Protein AF-A0A1D6EPQ4-F1 (afdb_monomer_lite)

Foldseek 3Di:
DVVVVVVVVVVVVVVVVVVVVVVDPVVVVVVVVVVVVVVVDPDDDDDDDDDDDDDDDDDDDDDDPPPDPPPPVVVPPDDDDDDDDDDDPDQPAQWDDDPPDIDGDCPPQRCVSPPPDDSDPVDDDDDDDDDDDPPVDDDDDDDDDPDDDD

Structure (mmCIF, N/CA/C/O backbone):
data_AF-A0A1D6EPQ4-F1
#
_entry.id   AF-A0A1D6EPQ4-F1
#
loop_
_atom_site.group_PDB
_atom_site.id
_atom_site.type_symbol
_atom_site.label_atom_id
_atom_site.label_alt_id
_atom_site.label_comp_id
_atom_site.label_asym_id
_atom_site.label_entity_id
_atom_site.label_seq_id
_atom_site.pdbx_PDB_ins_code
_atom_site.Cartn_x
_atom_site.Cartn_y
_atom_site.Cartn_z
_atom_site.occupancy
_atom_site.B_iso_or_equiv
_atom_site.auth_seq_id
_atom_site.auth_comp_id
_atom_site.auth_asym_id
_atom_site.auth_atom_id
_atom_site.pdbx_PDB_model_num
ATOM 1 N N . MET A 1 1 ? -33.679 9.436 -41.340 1.00 56.41 1 MET A N 1
ATOM 2 C CA . MET A 1 1 ? -32.832 10.652 -41.214 1.00 56.41 1 MET A CA 1
ATOM 3 C C . MET A 1 1 ? -32.307 10.938 -39.790 1.00 56.41 1 MET A C 1
ATOM 5 O O . MET A 1 1 ? -31.284 11.601 -39.674 1.00 56.41 1 MET A O 1
ATOM 9 N N . LYS A 1 2 ? -32.933 10.441 -38.703 1.00 56.28 2 LYS A N 1
ATOM 10 C CA . LYS A 1 2 ? -32.497 10.700 -37.306 1.00 56.28 2 LYS A CA 1
ATOM 11 C C . LYS A 1 2 ? -31.222 9.938 -36.877 1.00 56.28 2 LYS A C 1
ATOM 13 O O . LYS A 1 2 ? -30.409 10.480 -36.137 1.00 56.28 2 LYS A O 1
ATOM 18 N N . THR A 1 3 ? -31.000 8.733 -37.402 1.00 57.91 3 THR A N 1
ATOM 19 C CA . THR A 1 3 ? -29.891 7.838 -37.010 1.00 57.91 3 THR A CA 1
ATOM 20 C C . THR A 1 3 ? -28.508 8.349 -37.437 1.00 57.91 3 THR A C 1
ATOM 22 O O . THR A 1 3 ? -27.554 8.287 -36.670 1.00 57.91 3 THR A O 1
ATOM 25 N N . VAL A 1 4 ? -28.402 8.947 -38.628 1.00 60.72 4 VAL A N 1
ATOM 26 C CA . VAL A 1 4 ? -27.127 9.461 -39.173 1.00 60.72 4 VAL A CA 1
ATOM 27 C C . VAL A 1 4 ? -26.631 10.685 -38.391 1.00 60.72 4 VAL A C 1
ATOM 29 O O . VAL A 1 4 ? -25.439 10.830 -38.133 1.00 60.72 4 VAL A O 1
ATOM 32 N N . LYS A 1 5 ? -27.553 11.547 -37.939 1.00 61.75 5 LYS A N 1
ATOM 33 C CA . LYS A 1 5 ? -27.228 12.734 -37.130 1.00 61.75 5 LYS A CA 1
ATOM 34 C C . LYS A 1 5 ? -26.746 12.352 -35.722 1.00 61.75 5 LYS A C 1
ATOM 36 O O . LYS A 1 5 ? -25.892 13.036 -35.167 1.00 61.75 5 LYS A O 1
ATOM 41 N N . SER A 1 6 ? -27.260 11.245 -35.179 1.00 63.38 6 SER A N 1
ATOM 42 C CA . SER A 1 6 ? -26.828 10.682 -33.895 1.00 63.38 6 SER A CA 1
ATOM 43 C C . SER A 1 6 ? -25.434 10.049 -33.990 1.00 63.38 6 SER A C 1
ATOM 45 O O . SER A 1 6 ? -24.569 10.399 -33.191 1.00 63.38 6 SER A O 1
ATOM 47 N N . MET A 1 7 ? -25.159 9.248 -35.029 1.00 67.06 7 MET A N 1
ATOM 48 C CA . MET A 1 7 ? -23.813 8.708 -35.285 1.00 67.06 7 MET A CA 1
ATOM 49 C C . MET A 1 7 ? -22.767 9.810 -35.464 1.00 67.06 7 MET A C 1
ATOM 51 O O . MET A 1 7 ? -21.698 9.741 -34.866 1.00 67.06 7 MET A O 1
ATOM 55 N N . LYS A 1 8 ? -23.088 10.873 -36.213 1.00 73.38 8 LYS A N 1
ATOM 56 C CA . LYS A 1 8 ? -22.164 12.001 -36.405 1.00 73.38 8 LYS A CA 1
ATOM 57 C C . LYS A 1 8 ? -21.814 12.696 -35.082 1.00 73.38 8 LYS A C 1
ATOM 59 O O . LYS A 1 8 ? -20.670 13.084 -34.889 1.00 73.38 8 LYS A O 1
ATOM 64 N N . LYS A 1 9 ? -22.771 12.800 -34.152 1.00 74.62 9 LYS A N 1
ATOM 65 C CA . LYS A 1 9 ? -22.553 13.390 -32.821 1.00 74.62 9 LYS A CA 1
ATOM 66 C C . LYS A 1 9 ? -21.699 12.495 -31.913 1.00 74.62 9 LYS A C 1
ATOM 68 O O . LYS A 1 9 ? -20.894 13.013 -31.150 1.00 74.62 9 LYS A O 1
ATOM 73 N N . ILE A 1 10 ? -21.849 11.173 -32.019 1.00 74.56 10 ILE A N 1
ATOM 74 C CA . ILE A 1 10 ? -21.027 10.197 -31.284 1.00 74.56 10 ILE A CA 1
ATOM 75 C C . ILE A 1 10 ? -19.580 10.231 -31.785 1.00 74.56 10 ILE A C 1
ATOM 77 O O . ILE A 1 10 ? -18.657 10.313 -30.980 1.00 74.56 10 ILE A O 1
ATOM 81 N N . VAL A 1 11 ? -19.380 10.235 -33.106 1.00 79.38 11 VAL A N 1
ATOM 82 C CA . VAL A 1 11 ? -18.043 10.323 -33.713 1.00 79.38 11 VAL A CA 1
ATOM 83 C C . VAL A 1 11 ? -17.350 11.629 -33.327 1.00 79.38 11 VAL A C 1
ATOM 85 O O . VAL A 1 11 ? -16.173 11.614 -32.984 1.00 79.38 11 VAL A O 1
ATOM 88 N N . GLU A 1 12 ? -18.077 12.747 -33.319 1.00 83.19 12 GLU A N 1
ATOM 89 C CA . GLU A 1 12 ? -17.522 14.034 -32.890 1.00 83.19 12 GLU A CA 1
ATOM 90 C C . GLU A 1 12 ? -17.157 14.044 -31.397 1.00 83.19 12 GLU A C 1
ATOM 92 O O . GLU A 1 12 ? -16.108 14.553 -31.011 1.00 83.19 12 GLU A O 1
ATOM 97 N N . GLY A 1 13 ? -17.981 13.415 -30.551 1.00 77.62 13 GLY A N 1
ATOM 98 C CA . GLY A 1 13 ? -17.685 13.247 -29.127 1.00 77.62 13 GLY A CA 1
ATOM 99 C C . GLY A 1 13 ? -16.429 12.408 -28.877 1.00 77.62 13 GLY A C 1
ATOM 100 O O . GLY A 1 13 ? -15.609 12.772 -28.037 1.00 77.62 13 GLY A O 1
ATOM 101 N N . LEU A 1 14 ? -16.242 11.331 -29.644 1.00 79.25 14 LEU A N 1
ATOM 102 C CA . LEU A 1 14 ? -15.042 10.493 -29.576 1.00 79.25 14 LEU A CA 1
ATOM 103 C C . LEU A 1 14 ? -13.793 11.253 -30.036 1.00 79.25 14 LEU A C 1
ATOM 105 O O . LEU A 1 14 ? -12.764 11.177 -29.372 1.00 79.25 14 LEU A O 1
ATOM 109 N N . LYS A 1 15 ? -13.886 12.037 -31.116 1.00 80.44 15 LYS A N 1
ATOM 110 C CA . LYS A 1 15 ? -12.776 12.885 -31.580 1.00 80.44 15 LYS A CA 1
ATOM 111 C C . LYS A 1 15 ? -12.353 13.904 -30.526 1.00 80.44 15 LYS A C 1
ATOM 113 O O . LYS A 1 15 ? -11.166 14.014 -30.241 1.00 80.44 15 LYS A O 1
ATOM 118 N N . ASN A 1 16 ? -13.316 14.581 -29.901 1.00 81.00 16 ASN A N 1
ATOM 119 C CA . ASN A 1 16 ? -13.030 15.540 -28.833 1.00 81.00 16 ASN A CA 1
ATOM 120 C C . ASN A 1 16 ? -12.411 14.869 -27.603 1.00 81.00 16 ASN A C 1
ATOM 122 O O . ASN A 1 16 ? -11.490 15.419 -27.009 1.00 81.00 16 ASN A O 1
ATOM 126 N N . MET A 1 17 ? -12.878 13.674 -27.230 1.00 77.19 17 MET A N 1
ATOM 127 C CA . MET A 1 17 ? -12.310 12.920 -26.111 1.00 77.19 17 MET A CA 1
ATOM 128 C C . MET A 1 17 ? -10.851 12.528 -26.376 1.00 77.19 17 MET A C 1
ATOM 130 O O . MET A 1 17 ? -10.007 12.698 -25.498 1.00 77.19 17 MET A O 1
ATOM 134 N N . VAL A 1 18 ? -10.546 12.063 -27.591 1.00 78.56 18 VAL A N 1
ATOM 135 C CA . VAL A 1 18 ? -9.174 11.748 -28.013 1.00 78.56 18 VAL A CA 1
ATOM 136 C C . VAL A 1 18 ? -8.305 13.009 -27.989 1.00 78.56 18 VAL A C 1
ATOM 138 O O . VAL A 1 18 ? -7.229 12.988 -27.400 1.00 78.56 18 VAL A O 1
ATOM 141 N N . GLU A 1 19 ? -8.784 14.133 -28.528 1.00 78.50 19 GLU A N 1
ATOM 142 C CA . GLU A 1 19 ? -8.057 15.411 -28.482 1.00 78.50 19 GLU A CA 1
ATOM 143 C C . GLU A 1 19 ? -7.754 15.888 -27.053 1.00 78.50 19 GLU A C 1
ATOM 145 O O . GLU A 1 19 ? -6.667 16.403 -26.788 1.00 78.50 19 GLU A O 1
ATOM 150 N N . ILE A 1 20 ? -8.704 15.722 -26.129 1.00 78.31 20 ILE A N 1
ATOM 151 C CA . ILE A 1 20 ? -8.516 16.062 -24.714 1.00 78.31 20 ILE A CA 1
ATOM 152 C C . ILE A 1 20 ? -7.450 15.157 -24.096 1.00 78.31 20 ILE A C 1
ATOM 154 O O . ILE A 1 20 ? -6.570 15.663 -23.401 1.00 78.31 20 ILE A O 1
ATOM 158 N N . LEU A 1 21 ? -7.474 13.854 -24.398 1.00 70.81 21 LEU A N 1
ATOM 159 C CA . LEU A 1 21 ? -6.448 12.908 -23.955 1.00 70.81 21 LEU A CA 1
ATOM 160 C C . LEU A 1 21 ? -5.049 13.348 -24.417 1.00 70.81 21 LEU A C 1
ATOM 162 O O . LEU A 1 21 ? -4.129 13.414 -23.607 1.00 70.81 21 LEU A O 1
ATOM 166 N N . PHE A 1 22 ? -4.902 13.747 -25.684 1.00 72.94 22 PHE A N 1
ATOM 167 C CA . PHE A 1 22 ? -3.632 14.239 -26.241 1.00 72.94 22 PHE A CA 1
ATOM 168 C C . PHE A 1 22 ? -3.159 15.579 -25.656 1.00 72.94 22 PHE A C 1
ATOM 170 O O . PHE A 1 22 ? -1.972 15.904 -25.728 1.00 72.94 22 PHE A O 1
ATOM 177 N N . LYS A 1 23 ? -4.061 16.362 -25.054 1.00 75.50 23 LYS A N 1
ATOM 178 C CA . LYS A 1 23 ? -3.730 17.621 -24.370 1.00 75.50 23 LYS A CA 1
ATOM 179 C C . LYS A 1 23 ? -3.321 17.418 -22.908 1.00 75.50 23 LYS A C 1
ATOM 181 O O . LYS A 1 23 ? -2.786 18.355 -22.313 1.00 75.50 23 LYS A O 1
ATOM 186 N N . LEU A 1 24 ? -3.525 16.229 -22.331 1.00 73.25 24 LEU A N 1
ATOM 187 C CA . LEU A 1 24 ? -3.103 15.941 -20.962 1.00 73.25 24 LEU A CA 1
ATOM 188 C C . LEU A 1 24 ? -1.566 15.869 -20.869 1.00 73.25 24 LEU A C 1
ATOM 190 O O . LEU A 1 24 ? -0.930 15.174 -21.665 1.00 73.25 24 LEU A O 1
ATOM 194 N N . PRO A 1 25 ? -0.949 16.528 -19.871 1.00 70.69 25 PRO A N 1
ATOM 195 C CA . PRO A 1 25 ? 0.508 16.555 -19.714 1.00 70.69 25 PRO A CA 1
ATOM 196 C C . PRO A 1 25 ? 1.108 15.156 -19.496 1.00 70.69 25 PRO A C 1
ATOM 198 O O . PRO A 1 25 ? 2.210 14.883 -19.962 1.00 70.69 25 PRO A O 1
ATOM 201 N N . MET A 1 26 ? 0.345 14.246 -18.882 1.00 66.56 26 MET A N 1
ATOM 202 C CA . MET A 1 26 ? 0.722 12.842 -18.678 1.00 66.56 26 MET A CA 1
ATOM 203 C C . MET A 1 26 ? 0.928 12.077 -19.992 1.00 66.56 26 MET A C 1
ATOM 205 O O . MET A 1 26 ? 1.837 11.261 -20.085 1.00 66.56 26 MET A O 1
ATOM 209 N N . ILE A 1 27 ? 0.127 12.354 -21.029 1.00 74.12 27 ILE A N 1
ATOM 210 C CA . ILE A 1 27 ? 0.259 11.670 -22.324 1.00 74.12 27 ILE A CA 1
ATOM 211 C C . ILE A 1 27 ? 1.481 12.156 -23.098 1.00 74.12 27 ILE A C 1
ATOM 213 O O . ILE A 1 27 ? 2.141 11.347 -23.741 1.00 74.12 27 ILE A O 1
ATOM 217 N N . LYS A 1 28 ? 1.854 13.435 -22.980 1.00 68.06 28 LYS 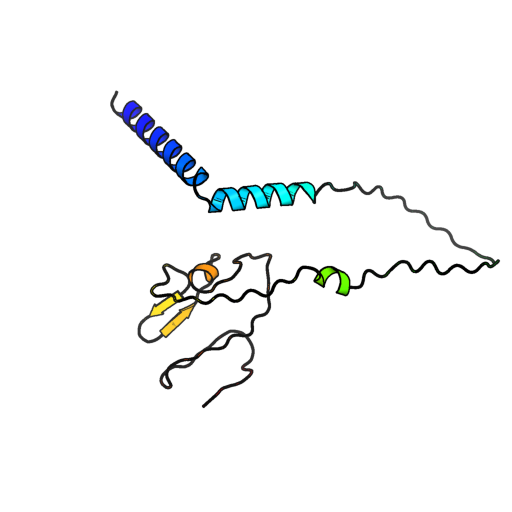A N 1
ATOM 218 C C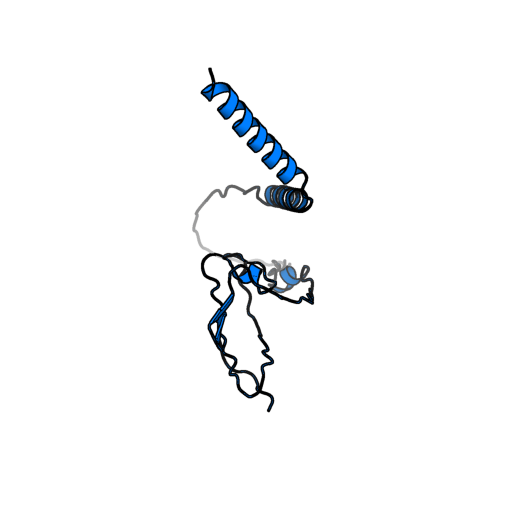A . LYS A 1 28 ? 3.122 13.925 -23.544 1.00 68.06 28 LYS A CA 1
ATOM 219 C C . LYS A 1 28 ? 4.329 13.248 -22.897 1.00 68.06 28 LYS A C 1
ATOM 221 O O . LYS A 1 28 ? 5.263 12.890 -23.603 1.00 68.06 28 LYS A O 1
ATOM 226 N N . LEU A 1 29 ? 4.280 13.041 -21.580 1.00 66.75 29 LEU A N 1
ATOM 227 C CA . LEU A 1 29 ? 5.335 12.345 -20.846 1.00 66.75 29 LEU A CA 1
ATOM 228 C C . LEU A 1 29 ? 5.427 10.865 -21.256 1.00 66.75 29 LEU A C 1
ATOM 230 O O . LEU A 1 29 ? 6.522 10.349 -21.448 1.00 66.75 29 LEU A O 1
ATOM 234 N N . LEU A 1 30 ? 4.276 10.211 -21.454 1.00 69.69 30 LEU A N 1
ATOM 235 C CA . LEU A 1 30 ? 4.206 8.829 -21.928 1.00 69.69 30 LEU A CA 1
ATOM 236 C C . LEU A 1 30 ? 4.774 8.678 -23.350 1.00 69.69 30 LEU A C 1
ATOM 238 O O . LEU A 1 30 ? 5.517 7.740 -23.608 1.00 69.69 30 LEU A O 1
ATOM 242 N N . MET A 1 31 ? 4.449 9.601 -24.262 1.00 72.31 31 MET A N 1
ATOM 243 C CA . MET A 1 31 ? 4.949 9.560 -25.643 1.00 72.31 31 MET A CA 1
ATOM 244 C C . MET A 1 31 ? 6.459 9.820 -25.720 1.00 72.31 31 MET A C 1
ATOM 246 O O . MET A 1 31 ? 7.146 9.108 -26.442 1.00 72.31 31 MET A O 1
ATOM 250 N N . ALA A 1 32 ? 6.989 10.759 -24.926 1.00 67.88 32 ALA A N 1
ATOM 251 C CA . ALA A 1 32 ? 8.433 11.000 -24.844 1.00 67.88 32 ALA A CA 1
ATOM 252 C C . ALA A 1 32 ? 9.198 9.767 -24.323 1.00 67.88 32 ALA A C 1
ATOM 254 O O . ALA A 1 32 ? 10.230 9.399 -24.874 1.00 67.88 32 ALA A O 1
ATOM 255 N N . ALA A 1 33 ? 8.649 9.070 -23.322 1.00 65.12 33 ALA A N 1
ATOM 256 C CA . ALA A 1 33 ? 9.235 7.828 -22.813 1.00 65.12 33 ALA A CA 1
ATOM 257 C C . ALA A 1 33 ? 9.189 6.673 -23.837 1.00 65.12 33 ALA A C 1
ATOM 259 O O . ALA A 1 33 ? 10.052 5.797 -23.818 1.00 65.12 33 ALA A O 1
ATOM 260 N N . VAL A 1 34 ? 8.198 6.662 -24.738 1.00 69.38 34 VAL A N 1
ATOM 261 C CA . VAL A 1 34 ? 8.130 5.698 -25.850 1.00 69.38 34 VAL A CA 1
ATOM 262 C C . VAL A 1 34 ? 9.173 6.016 -26.924 1.00 69.38 34 VAL A C 1
ATOM 264 O O . VAL A 1 34 ? 9.795 5.090 -27.435 1.00 69.38 34 VAL A O 1
ATOM 267 N N . GLU A 1 35 ? 9.403 7.291 -27.247 1.00 59.06 35 GLU A N 1
ATOM 268 C CA . GLU A 1 35 ? 10.426 7.701 -28.222 1.00 59.06 35 GLU A CA 1
ATOM 269 C C . GLU A 1 35 ? 11.849 7.379 -27.730 1.00 59.06 35 GLU A C 1
ATOM 271 O O . GLU A 1 35 ? 12.620 6.771 -28.473 1.00 59.06 35 GLU A O 1
ATOM 276 N N . GLU A 1 36 ? 12.164 7.649 -26.458 1.00 57.00 36 GLU A N 1
ATOM 277 C CA . GLU A 1 36 ? 13.457 7.276 -25.848 1.00 57.00 36 GLU A CA 1
ATOM 278 C C . GLU A 1 36 ? 13.656 5.748 -25.741 1.00 57.00 36 GLU A C 1
ATOM 280 O O . GLU A 1 36 ? 14.784 5.250 -25.749 1.00 57.00 36 GLU A O 1
ATOM 285 N N . GLY A 1 37 ? 12.567 4.975 -25.671 1.00 49.03 37 GLY A N 1
ATOM 286 C CA . GLY A 1 37 ? 12.612 3.511 -25.639 1.00 49.03 37 GLY A CA 1
ATOM 287 C C . GLY A 1 37 ? 12.926 2.857 -26.990 1.00 49.03 37 GLY A C 1
ATOM 288 O O . GLY A 1 37 ? 13.424 1.731 -27.016 1.00 49.03 37 GLY A O 1
ATOM 289 N N . ILE A 1 38 ? 12.660 3.539 -28.110 1.00 51.06 38 ILE A N 1
ATOM 290 C CA . ILE A 1 38 ? 12.844 2.976 -29.459 1.00 51.06 38 ILE A CA 1
ATOM 291 C C . ILE A 1 38 ? 14.305 3.085 -29.925 1.00 51.06 38 ILE A C 1
ATOM 293 O O . ILE A 1 38 ? 14.799 2.143 -30.551 1.00 51.06 38 ILE A O 1
ATOM 297 N N . GLU A 1 39 ? 15.030 4.154 -29.569 1.00 41.50 39 GLU A N 1
ATOM 298 C CA . GLU A 1 39 ? 16.442 4.334 -29.967 1.00 41.50 39 GLU A CA 1
ATOM 299 C C . GLU A 1 39 ? 17.386 3.267 -29.380 1.00 41.50 39 GLU A C 1
ATOM 301 O O . GLU A 1 39 ? 18.416 2.960 -29.976 1.00 41.50 39 GLU A O 1
ATOM 306 N N . ASN A 1 40 ? 17.004 2.613 -28.279 1.00 44.59 40 ASN A N 1
ATOM 307 C CA . ASN A 1 40 ? 17.834 1.613 -27.601 1.00 44.59 40 ASN A CA 1
ATOM 308 C C . ASN A 1 40 ? 17.646 0.165 -28.106 1.00 44.59 40 ASN A C 1
ATOM 310 O O . ASN A 1 40 ? 18.198 -0.757 -27.507 1.00 44.59 40 ASN A O 1
ATOM 314 N N . SER A 1 41 ? 16.869 -0.070 -29.176 1.00 40.97 41 SER A N 1
ATOM 315 C CA . SER A 1 41 ? 16.483 -1.431 -29.612 1.00 40.97 41 SER A CA 1
ATOM 316 C C . SER A 1 41 ? 16.947 -1.864 -31.012 1.00 40.97 41 SER A C 1
ATOM 318 O O . SER A 1 41 ? 16.454 -2.865 -31.531 1.00 40.97 41 SER A O 1
ATOM 320 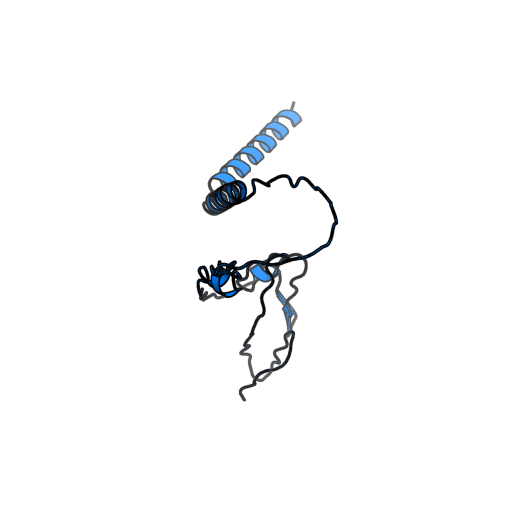N N . ALA A 1 42 ? 17.909 -1.179 -31.640 1.00 37.53 42 ALA A N 1
ATOM 321 C CA . ALA A 1 42 ? 18.503 -1.677 -32.886 1.00 37.53 42 ALA A CA 1
ATOM 322 C C . ALA A 1 42 ? 19.376 -2.926 -32.614 1.00 37.53 42 ALA A C 1
ATOM 324 O O . ALA A 1 42 ? 20.529 -2.831 -32.205 1.00 37.53 42 ALA A O 1
ATOM 325 N N . VAL A 1 43 ? 18.775 -4.101 -32.810 1.00 34.00 43 VAL A N 1
ATOM 326 C CA . VAL A 1 43 ? 19.350 -5.450 -32.684 1.00 34.00 43 VAL A CA 1
ATOM 327 C C . VAL A 1 43 ? 20.432 -5.694 -33.750 1.00 34.00 43 VAL A C 1
ATOM 329 O O . VAL A 1 43 ? 20.156 -5.555 -34.940 1.00 34.00 43 VAL A O 1
ATOM 332 N N . GLU A 1 44 ? 21.635 -6.120 -33.341 1.00 35.75 44 GLU A N 1
ATOM 333 C CA . GLU A 1 44 ? 22.599 -6.790 -34.229 1.00 35.75 44 GLU A CA 1
ATOM 334 C C . GLU A 1 44 ? 22.168 -8.246 -34.481 1.00 35.75 44 GLU A C 1
ATOM 336 O O . GLU A 1 44 ? 21.961 -9.030 -33.552 1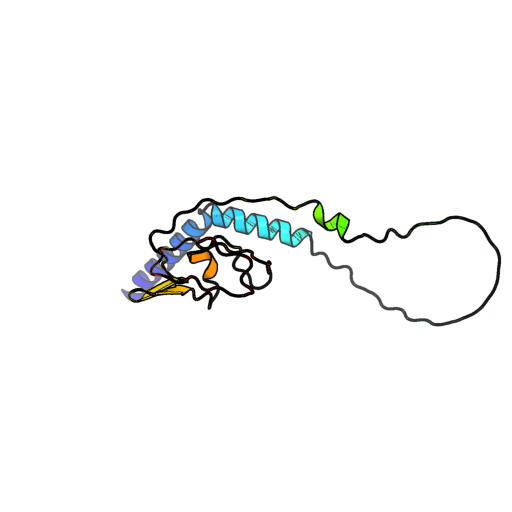.00 35.75 44 GLU A O 1
ATOM 341 N N . GLU A 1 45 ? 22.046 -8.616 -35.759 1.00 29.72 45 GLU A N 1
ATOM 342 C CA . GLU A 1 45 ? 21.850 -9.992 -36.219 1.00 29.72 45 GLU A CA 1
ATOM 343 C C . GLU A 1 45 ? 23.126 -10.827 -36.006 1.00 29.72 45 GLU A C 1
ATOM 345 O O . GLU A 1 45 ? 24.157 -10.606 -36.645 1.00 29.72 45 GLU A O 1
ATOM 350 N N . GLY A 1 46 ? 23.045 -11.841 -35.141 1.00 31.39 46 GLY A N 1
ATOM 351 C CA . GLY A 1 46 ? 24.096 -12.843 -34.973 1.00 31.39 46 GLY A CA 1
ATOM 352 C C . GLY A 1 46 ? 24.202 -13.785 -36.179 1.00 31.39 46 GLY A C 1
ATOM 353 O O . GLY A 1 46 ? 23.222 -14.407 -36.586 1.00 31.39 46 GLY A O 1
ATOM 354 N N . LYS A 1 47 ? 25.416 -13.936 -36.724 1.00 30.98 47 LYS A N 1
ATOM 355 C CA . LYS A 1 47 ? 25.801 -15.053 -37.603 1.00 30.98 47 LYS A CA 1
ATOM 356 C C . LYS A 1 47 ? 26.600 -16.078 -36.804 1.00 30.98 47 LYS A C 1
ATOM 358 O O . LYS A 1 47 ? 27.718 -15.796 -36.382 1.00 30.98 47 LYS A O 1
ATOM 363 N N . GLU A 1 48 ? 26.045 -17.277 -36.669 1.00 29.97 48 GLU A N 1
ATOM 364 C CA . GLU A 1 48 ? 26.751 -18.479 -36.220 1.00 29.97 48 GLU A CA 1
ATOM 365 C C . GLU A 1 48 ? 27.882 -18.847 -37.191 1.00 29.97 48 GLU A C 1
ATOM 367 O O . GLU A 1 48 ? 27.659 -18.907 -38.405 1.00 29.97 48 GLU A O 1
ATOM 372 N N . LYS A 1 49 ? 29.070 -19.163 -36.657 1.00 31.03 49 LYS A N 1
ATOM 373 C CA . LYS A 1 49 ? 30.000 -20.131 -37.259 1.00 31.03 49 LYS A CA 1
ATOM 374 C C . LYS A 1 49 ? 30.749 -20.908 -36.179 1.00 31.03 49 LYS A C 1
ATOM 376 O O . LYS A 1 49 ? 31.546 -20.357 -35.429 1.00 31.03 49 LYS A O 1
ATOM 381 N N . GLU A 1 50 ? 30.469 -22.199 -36.178 1.00 30.23 50 GLU A N 1
ATOM 382 C CA . GLU A 1 50 ? 31.161 -23.296 -35.511 1.00 30.23 50 GLU A CA 1
ATOM 383 C C . GLU A 1 50 ? 32.553 -23.524 -36.144 1.00 30.23 50 GLU A C 1
ATOM 385 O O . GLU A 1 50 ? 32.695 -23.379 -37.363 1.00 30.23 50 GLU A O 1
ATOM 390 N N . ASN A 1 51 ? 33.569 -23.872 -35.341 1.00 28.75 51 ASN A N 1
ATOM 391 C CA . ASN A 1 51 ? 34.609 -24.845 -35.716 1.00 28.75 51 ASN A CA 1
ATOM 392 C C . ASN A 1 51 ? 35.578 -25.149 -34.559 1.00 28.75 51 ASN A C 1
ATOM 394 O O . ASN A 1 51 ? 36.269 -24.264 -34.054 1.00 28.75 51 ASN A O 1
ATOM 398 N N . ASP A 1 52 ? 35.677 -26.441 -34.245 1.00 30.95 52 ASP A N 1
ATOM 399 C CA . ASP A 1 52 ? 36.706 -27.088 -33.428 1.00 30.95 52 ASP A CA 1
ATOM 400 C C . ASP A 1 52 ? 38.059 -27.195 -34.159 1.00 30.95 52 ASP A C 1
ATOM 402 O O . ASP A 1 52 ? 38.095 -27.559 -35.340 1.00 30.95 52 ASP A O 1
ATOM 406 N N . LYS A 1 53 ? 39.176 -27.005 -33.432 1.00 30.77 53 LYS A N 1
ATOM 407 C CA . LYS A 1 53 ? 40.352 -27.912 -33.443 1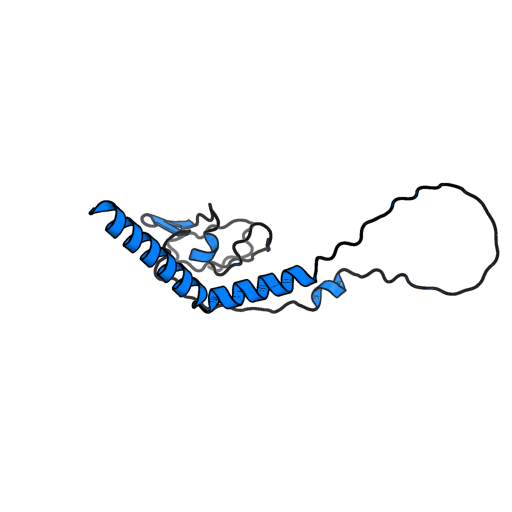.00 30.77 53 LYS A CA 1
ATOM 408 C C . LYS A 1 53 ? 41.469 -27.495 -32.473 1.00 30.77 53 LYS A C 1
ATOM 410 O O . LYS A 1 53 ? 41.902 -26.349 -32.453 1.00 30.77 53 LYS A O 1
ATOM 415 N N . GLU A 1 54 ? 41.975 -28.488 -31.742 1.00 28.56 54 GLU A N 1
ATOM 416 C CA . GLU A 1 54 ? 43.126 -28.451 -30.828 1.00 28.56 54 GLU A CA 1
ATOM 417 C C . GLU A 1 54 ? 44.494 -28.503 -31.553 1.00 28.56 54 GLU A C 1
ATOM 419 O O . GLU A 1 54 ? 44.639 -29.265 -32.513 1.00 28.56 54 GLU A O 1
ATOM 424 N N . LYS A 1 55 ? 45.501 -27.761 -31.043 1.00 28.03 55 LYS A N 1
ATOM 425 C CA . LYS A 1 55 ? 46.780 -28.231 -30.423 1.00 28.03 55 LYS A CA 1
ATOM 426 C C . LYS A 1 55 ? 47.962 -27.239 -30.556 1.00 28.03 55 LYS A C 1
ATOM 428 O O . LYS A 1 55 ? 48.216 -26.771 -31.656 1.00 28.03 55 LYS A O 1
ATOM 433 N N . GLU A 1 56 ? 48.626 -27.002 -29.404 1.00 27.17 56 GLU A N 1
ATOM 434 C CA . GLU A 1 56 ? 50.081 -26.845 -29.072 1.00 27.17 56 GLU A CA 1
ATOM 435 C C . GLU A 1 56 ? 51.006 -26.108 -30.088 1.00 27.17 56 GLU A C 1
ATOM 437 O O . GLU A 1 56 ? 50.951 -26.383 -31.276 1.00 27.17 56 GLU A O 1
ATOM 442 N N . GLU A 1 57 ? 51.929 -25.182 -29.773 1.00 26.17 57 GLU A N 1
ATOM 443 C CA . GLU A 1 57 ? 52.790 -24.928 -28.600 1.00 26.17 57 GLU A CA 1
ATOM 444 C C . GLU A 1 57 ? 53.475 -23.522 -28.711 1.00 26.17 57 GLU A C 1
ATOM 446 O O . GLU A 1 57 ? 53.564 -22.955 -29.798 1.00 26.17 57 GLU A O 1
ATOM 451 N N . GLU A 1 58 ? 53.937 -22.990 -27.566 1.00 25.81 58 GLU A N 1
ATOM 452 C CA . GLU A 1 58 ? 54.907 -21.900 -27.259 1.00 25.81 58 GLU A CA 1
ATOM 453 C C . GLU A 1 58 ? 55.314 -20.814 -28.291 1.00 25.81 58 GLU A C 1
ATOM 455 O O . GLU A 1 58 ? 56.006 -21.080 -29.269 1.00 25.81 58 GLU A O 1
ATOM 460 N N . ASN A 1 59 ? 55.132 -19.526 -27.943 1.00 26.05 59 ASN A N 1
ATOM 461 C CA . ASN A 1 59 ? 56.199 -18.697 -27.338 1.00 26.05 59 ASN A CA 1
ATOM 462 C C . ASN A 1 59 ? 55.705 -17.281 -26.973 1.00 26.05 59 ASN A C 1
ATOM 464 O O . ASN A 1 59 ? 54.825 -16.719 -27.622 1.00 26.05 59 ASN A O 1
ATOM 468 N N . GLY A 1 60 ? 56.258 -16.731 -25.891 1.00 27.78 60 GLY A N 1
ATOM 469 C CA . GLY A 1 60 ? 55.674 -15.632 -25.124 1.00 27.78 60 GLY A CA 1
ATOM 470 C C . GLY A 1 60 ? 55.678 -14.238 -25.753 1.00 27.78 60 GLY A C 1
ATOM 471 O O . GLY A 1 60 ? 56.526 -13.893 -26.569 1.00 27.78 60 GLY A O 1
ATOM 472 N N . ASN A 1 61 ? 54.753 -13.404 -25.270 1.00 28.97 61 ASN A N 1
ATOM 473 C CA . ASN A 1 61 ? 55.047 -12.031 -24.861 1.00 28.97 61 ASN A CA 1
ATOM 474 C C . ASN A 1 61 ? 53.900 -11.483 -23.994 1.00 28.97 61 ASN A C 1
ATOM 476 O O . ASN A 1 61 ? 52.723 -11.676 -24.299 1.00 28.97 61 ASN A O 1
ATOM 480 N N . GLU A 1 62 ? 54.258 -10.800 -22.915 1.00 37.12 62 GLU A N 1
ATOM 481 C CA . GLU A 1 62 ? 53.353 -10.166 -21.962 1.00 37.12 62 GLU A CA 1
ATOM 482 C C . GLU A 1 62 ? 52.503 -9.077 -22.635 1.00 37.12 62 GLU A C 1
ATOM 484 O O . GLU A 1 62 ? 53.034 -8.107 -23.176 1.00 37.12 62 GLU A O 1
ATOM 489 N N . LYS A 1 63 ? 51.172 -9.186 -22.535 1.00 31.78 63 LYS A N 1
ATOM 490 C CA . LYS A 1 63 ? 50.280 -8.025 -22.387 1.00 31.78 63 LYS A CA 1
ATOM 491 C C . LYS A 1 63 ? 48.915 -8.487 -21.886 1.00 31.78 63 LYS A C 1
ATOM 493 O O . LYS A 1 63 ? 48.058 -8.897 -22.665 1.00 31.78 63 LYS A O 1
ATOM 498 N N . SER A 1 64 ? 48.716 -8.410 -20.577 1.00 34.12 64 SER A N 1
ATOM 499 C CA . SER A 1 64 ? 47.415 -8.509 -19.920 1.00 34.12 64 SER A CA 1
ATOM 500 C C . SER A 1 64 ? 46.476 -7.436 -20.482 1.00 34.12 64 SER A C 1
ATOM 502 O O . SER A 1 64 ? 46.484 -6.280 -20.068 1.00 34.12 64 SER A O 1
ATOM 504 N N . LYS A 1 65 ? 45.671 -7.810 -21.478 1.00 35.44 65 LYS A N 1
ATOM 505 C CA . LYS A 1 65 ? 44.419 -7.117 -21.777 1.00 35.44 65 LYS A CA 1
ATOM 506 C C . LYS A 1 65 ? 43.362 -7.762 -20.901 1.00 35.44 65 LYS A C 1
ATOM 508 O O . LYS A 1 65 ? 42.788 -8.786 -21.261 1.00 35.44 65 LYS A O 1
ATOM 513 N N . GLU A 1 66 ? 43.173 -7.173 -19.727 1.00 32.62 66 GLU A N 1
ATOM 514 C CA . GLU A 1 66 ? 41.984 -7.381 -18.915 1.00 32.62 66 GLU A CA 1
ATOM 515 C C . GLU A 1 66 ? 40.771 -7.154 -19.821 1.00 32.62 66 GLU A C 1
ATOM 517 O O . GLU A 1 66 ? 40.475 -6.036 -20.242 1.00 32.62 66 GLU A O 1
ATOM 522 N N . THR A 1 67 ? 40.114 -8.249 -20.197 1.00 36.22 67 THR A N 1
ATOM 523 C CA . THR A 1 67 ? 38.729 -8.186 -20.647 1.00 36.22 67 THR A CA 1
ATOM 524 C C . THR A 1 67 ? 37.981 -7.819 -19.386 1.00 36.22 67 THR A C 1
ATOM 526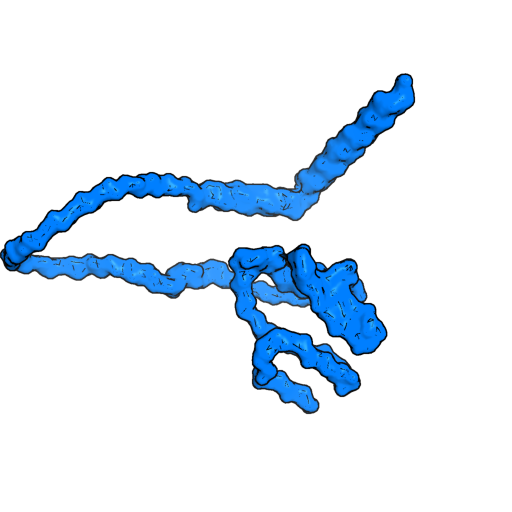 O O . THR A 1 67 ? 37.856 -8.647 -18.485 1.00 36.22 67 THR A O 1
ATOM 529 N N . GLY A 1 68 ? 37.667 -6.529 -19.259 1.00 37.84 68 GLY A N 1
ATOM 530 C CA . GLY A 1 68 ? 36.973 -5.990 -18.108 1.00 37.84 68 GLY A CA 1
ATOM 531 C C . GLY A 1 68 ? 35.716 -6.811 -17.898 1.00 37.84 68 GLY A C 1
ATOM 532 O O . GLY A 1 68 ? 34.783 -6.740 -18.691 1.00 37.84 68 GLY A O 1
ATOM 533 N N . ASN A 1 69 ? 35.724 -7.625 -16.845 1.00 45.03 69 ASN A N 1
ATOM 534 C CA . ASN A 1 69 ? 34.505 -8.092 -16.227 1.00 45.03 69 ASN A CA 1
ATOM 535 C C . ASN A 1 69 ? 33.750 -6.817 -15.870 1.00 45.03 69 ASN A C 1
ATOM 537 O O . ASN A 1 69 ? 34.126 -6.136 -14.914 1.00 45.03 69 ASN A O 1
ATOM 541 N N . GLU A 1 70 ? 32.752 -6.459 -16.674 1.00 43.91 70 GLU A N 1
ATOM 542 C CA . GLU A 1 70 ? 31.772 -5.440 -16.328 1.00 43.91 70 GLU A CA 1
ATOM 543 C C . GLU A 1 70 ? 31.050 -5.956 -15.091 1.00 43.91 70 GLU A C 1
ATOM 545 O O . GLU A 1 70 ? 30.060 -6.686 -15.139 1.00 43.91 70 GLU A O 1
ATOM 550 N N . THR A 1 71 ? 31.657 -5.681 -13.945 1.00 51.16 71 THR A N 1
ATOM 551 C CA . THR A 1 71 ? 31.097 -6.024 -12.661 1.00 51.16 71 THR A CA 1
ATOM 552 C C . THR A 1 71 ? 29.728 -5.368 -12.556 1.00 51.16 71 THR A C 1
ATOM 554 O O . THR A 1 71 ? 29.535 -4.225 -12.974 1.00 51.16 71 THR A O 1
ATOM 557 N N . GLU A 1 72 ? 28.792 -6.082 -11.943 1.00 53.84 72 GLU A N 1
ATOM 558 C CA . GLU A 1 72 ? 27.436 -5.646 -11.593 1.00 53.84 72 GLU A CA 1
ATOM 559 C C . GLU A 1 72 ? 27.378 -4.222 -10.984 1.00 53.84 72 GLU A C 1
ATOM 561 O O . GLU A 1 72 ? 26.367 -3.529 -11.086 1.00 53.84 72 GLU A O 1
ATOM 566 N N . TYR A 1 73 ? 28.505 -3.742 -10.447 1.00 49.28 73 TYR A N 1
ATOM 567 C CA . TYR A 1 73 ? 28.749 -2.396 -9.937 1.00 49.28 73 TYR A CA 1
ATOM 568 C C . TYR A 1 73 ? 28.612 -1.252 -10.966 1.00 49.28 73 TYR A C 1
ATOM 570 O O . TYR A 1 73 ? 28.341 -0.123 -10.553 1.00 49.28 73 TYR A O 1
ATOM 578 N N . GLU A 1 74 ? 28.741 -1.474 -12.283 1.00 45.84 74 GLU A N 1
ATOM 579 C CA . GLU A 1 74 ? 28.562 -0.387 -13.271 1.00 45.84 74 GLU A CA 1
ATOM 580 C C . GLU A 1 74 ? 27.094 -0.069 -13.599 1.00 45.84 74 GLU A C 1
ATOM 582 O O . GLU A 1 74 ? 26.788 1.069 -13.968 1.00 45.84 74 GLU A O 1
ATOM 587 N N . LYS A 1 75 ? 26.160 -1.003 -13.364 1.00 53.75 75 LYS A N 1
ATOM 588 C CA . LYS A 1 75 ? 24.710 -0.772 -13.550 1.00 53.75 75 LYS A CA 1
ATOM 589 C C . LYS A 1 75 ? 24.092 0.155 -12.495 1.00 53.75 75 LYS A C 1
ATOM 591 O O . LYS A 1 75 ? 22.973 0.629 -12.668 1.00 53.75 75 LYS A O 1
ATOM 596 N N . VAL A 1 76 ? 24.817 0.459 -11.419 1.00 57.16 76 VAL A N 1
ATOM 597 C CA . VAL A 1 76 ? 24.302 1.179 -10.237 1.00 57.16 76 VAL A CA 1
ATOM 598 C C . VAL A 1 76 ? 24.369 2.711 -10.396 1.00 57.16 76 VAL A C 1
ATOM 600 O O . VAL A 1 76 ? 23.932 3.458 -9.524 1.00 57.16 76 VAL A O 1
ATOM 603 N N . LYS A 1 77 ? 24.861 3.229 -11.529 1.00 57.59 77 LYS A N 1
ATOM 604 C CA . LYS A 1 77 ? 25.085 4.677 -11.727 1.00 57.59 77 LYS A CA 1
ATOM 605 C C . LYS A 1 77 ? 23.802 5.525 -11.867 1.00 57.59 77 LYS A C 1
ATOM 607 O O . LYS A 1 77 ? 23.901 6.746 -11.825 1.00 57.59 77 LYS A O 1
ATOM 612 N N . ASN A 1 78 ? 22.612 4.918 -11.962 1.00 75.62 78 ASN A N 1
ATOM 613 C CA . ASN A 1 78 ? 21.332 5.621 -12.169 1.00 75.62 78 ASN A CA 1
ATOM 614 C C . ASN A 1 78 ? 20.275 5.373 -11.072 1.00 75.62 78 ASN A C 1
ATOM 616 O O . ASN A 1 78 ? 19.077 5.408 -11.348 1.00 75.62 78 ASN A O 1
ATOM 620 N N . ILE A 1 79 ? 20.675 5.137 -9.819 1.00 80.88 79 ILE A N 1
ATOM 621 C CA . ILE A 1 79 ? 19.706 5.038 -8.715 1.00 80.88 79 ILE A CA 1
ATOM 622 C C . ILE A 1 79 ? 19.384 6.437 -8.187 1.00 80.88 79 ILE A C 1
ATOM 624 O O . ILE A 1 79 ? 20.259 7.156 -7.708 1.00 80.88 79 ILE A O 1
ATOM 628 N N . LYS A 1 80 ? 18.105 6.815 -8.241 1.00 88.94 80 LYS A N 1
ATOM 629 C CA . LYS A 1 80 ? 17.581 7.994 -7.545 1.00 88.94 80 LYS A CA 1
ATOM 630 C C . LYS A 1 80 ? 16.707 7.536 -6.389 1.00 88.94 80 LYS A C 1
ATOM 632 O O . LYS A 1 80 ? 15.778 6.761 -6.590 1.00 88.94 80 LYS A O 1
ATOM 637 N N . LEU A 1 81 ? 16.995 8.038 -5.192 1.00 91.06 81 LEU A N 1
ATOM 638 C CA . LEU A 1 81 ? 16.136 7.825 -4.035 1.00 91.06 81 LEU A CA 1
ATOM 639 C C . LEU A 1 81 ? 14.960 8.800 -4.110 1.00 91.06 81 LEU A C 1
ATOM 641 O O . LEU A 1 81 ? 15.155 10.010 -4.228 1.00 91.06 81 LEU A O 1
ATOM 645 N N . VAL A 1 82 ? 13.747 8.259 -4.069 1.00 91.06 82 VAL A N 1
ATOM 646 C CA . VAL A 1 82 ? 12.504 9.029 -4.132 1.00 91.06 82 VAL A CA 1
ATOM 647 C C . VAL A 1 82 ? 11.746 8.810 -2.831 1.00 91.06 82 VAL A C 1
ATOM 649 O O . VAL A 1 82 ? 11.522 7.671 -2.430 1.00 91.06 82 VAL A O 1
ATOM 652 N N . HIS A 1 83 ? 11.355 9.905 -2.185 1.00 94.44 83 HIS A N 1
ATOM 653 C CA . HIS A 1 83 ? 10.468 9.894 -1.029 1.00 94.44 83 HIS A CA 1
ATOM 654 C C . HIS A 1 83 ? 9.132 10.516 -1.434 1.00 94.44 83 HIS A C 1
ATOM 656 O O . HIS A 1 83 ? 9.118 11.564 -2.082 1.00 94.44 83 HIS A O 1
ATOM 662 N N . ILE A 1 84 ? 8.026 9.851 -1.105 1.00 94.12 84 ILE A N 1
ATOM 663 C CA . ILE A 1 84 ? 6.678 10.276 -1.488 1.00 94.12 84 ILE A CA 1
ATOM 664 C C . ILE A 1 84 ? 5.814 10.304 -0.234 1.00 94.12 84 ILE A C 1
ATOM 666 O O . ILE A 1 84 ? 5.391 9.258 0.254 1.00 94.12 84 ILE A O 1
ATOM 670 N N . ASP A 1 85 ? 5.511 11.510 0.233 1.00 95.56 85 ASP A N 1
ATOM 671 C CA . ASP A 1 85 ? 4.499 11.740 1.258 1.00 95.56 85 ASP A CA 1
ATOM 672 C C . ASP A 1 85 ? 3.121 11.827 0.602 1.00 95.56 85 ASP A C 1
ATOM 674 O O . ASP A 1 85 ? 2.909 12.601 -0.337 1.00 95.56 85 ASP A O 1
ATOM 678 N N . TYR A 1 86 ? 2.165 11.035 1.081 1.00 92.62 86 TYR A N 1
ATOM 679 C CA . TYR A 1 86 ? 0.804 11.042 0.554 1.00 92.62 86 TYR A CA 1
ATOM 680 C C . TYR A 1 86 ? -0.222 10.699 1.634 1.00 92.62 86 TYR A C 1
ATOM 682 O O . TYR A 1 86 ? 0.077 10.033 2.623 1.00 92.62 86 TYR A O 1
ATOM 690 N N . ILE A 1 87 ? -1.456 11.154 1.419 1.00 91.19 87 ILE A N 1
ATOM 691 C CA . ILE A 1 87 ? -2.622 10.818 2.236 1.00 91.19 87 ILE A CA 1
ATOM 692 C C . ILE A 1 87 ? -3.679 10.237 1.304 1.00 91.19 87 ILE A C 1
ATOM 694 O O . ILE A 1 87 ? -3.952 10.791 0.238 1.00 91.19 87 ILE A O 1
ATOM 698 N N . LEU A 1 88 ? -4.288 9.129 1.718 1.00 87.44 88 LEU A N 1
ATOM 699 C CA . LEU A 1 88 ? -5.363 8.477 0.985 1.00 87.44 88 LEU A CA 1
ATOM 700 C C . LEU A 1 88 ? -6.665 8.562 1.785 1.00 87.44 88 LEU A C 1
ATOM 702 O O . LEU A 1 88 ? -6.866 7.807 2.730 1.00 87.44 88 LEU A O 1
ATOM 706 N N . GLU A 1 89 ? -7.565 9.463 1.392 1.00 84.75 89 GLU A N 1
ATOM 707 C CA . GLU A 1 89 ? -8.880 9.596 2.043 1.00 84.75 89 GLU A CA 1
ATOM 708 C C . GLU A 1 89 ? -9.849 8.484 1.619 1.00 84.75 89 GLU A C 1
ATOM 710 O O . GLU A 1 89 ? -10.629 7.968 2.421 1.00 84.75 89 GLU A O 1
ATOM 715 N N . LYS A 1 90 ? -9.807 8.106 0.336 1.00 79.94 90 LYS A N 1
ATOM 716 C CA . LYS A 1 90 ? -10.637 7.048 -0.240 1.00 79.94 90 LYS A CA 1
ATOM 717 C C . LYS A 1 90 ? -9.912 6.377 -1.399 1.00 79.94 90 LYS A C 1
ATOM 719 O O . LYS A 1 90 ? -9.602 7.021 -2.394 1.00 79.94 90 LYS A O 1
ATOM 724 N N . ALA A 1 91 ? -9.716 5.066 -1.301 1.00 78.62 91 ALA A N 1
ATOM 725 C CA . ALA A 1 91 ? -9.299 4.263 -2.441 1.00 78.62 91 ALA A CA 1
ATOM 726 C C . ALA A 1 91 ? -10.528 3.921 -3.294 1.00 78.62 91 ALA A C 1
ATOM 728 O O . ALA A 1 91 ? -11.513 3.388 -2.779 1.00 78.62 91 ALA A O 1
ATOM 729 N N . GLU A 1 92 ? -10.491 4.200 -4.597 1.00 74.19 92 GLU A N 1
ATOM 730 C CA . GLU A 1 92 ? -11.552 3.740 -5.505 1.00 74.19 92 GLU A CA 1
ATOM 731 C C . GLU A 1 92 ? -11.538 2.213 -5.639 1.00 74.19 92 GLU A C 1
ATOM 733 O O . GLU A 1 92 ? -12.585 1.568 -5.706 1.00 74.19 92 GLU A O 1
ATOM 738 N N . THR A 1 93 ? -10.336 1.629 -5.668 1.00 85.88 93 THR A N 1
ATOM 739 C CA . THR A 1 93 ? -10.098 0.189 -5.783 1.00 85.88 93 THR A CA 1
ATOM 740 C C . THR A 1 93 ? -8.779 -0.192 -5.095 1.00 85.88 93 THR A C 1
ATOM 742 O O . THR A 1 93 ? -8.029 0.673 -4.656 1.00 85.88 93 THR A O 1
ATOM 745 N N . GLY A 1 94 ? -8.481 -1.490 -4.981 1.00 86.56 94 GLY A N 1
ATOM 746 C CA . GLY A 1 94 ? -7.198 -1.973 -4.451 1.00 86.56 94 GLY A CA 1
ATOM 747 C C . GLY A 1 94 ? -7.160 -2.138 -2.930 1.00 86.56 94 GLY A C 1
ATOM 748 O O . GLY A 1 94 ? -6.533 -3.074 -2.446 1.00 86.56 94 GLY A O 1
ATOM 749 N N . VAL A 1 95 ? -7.910 -1.324 -2.186 1.00 89.25 95 VAL A N 1
ATOM 750 C CA . VAL A 1 95 ? -8.151 -1.480 -0.741 1.00 89.25 95 VAL A CA 1
ATOM 751 C C . VAL A 1 95 ? -9.646 -1.462 -0.456 1.00 89.25 95 VAL A C 1
ATOM 753 O O . VAL A 1 95 ? -10.408 -0.741 -1.098 1.00 89.25 95 VAL A O 1
ATOM 756 N N . GLN A 1 96 ? -10.072 -2.286 0.497 1.00 87.69 96 GLN A N 1
ATOM 757 C CA . GLN A 1 96 ? -11.455 -2.373 0.951 1.00 87.69 96 GLN A CA 1
ATOM 758 C C . GLN A 1 96 ? -11.507 -2.329 2.474 1.00 87.69 96 GLN A C 1
ATOM 760 O O . GLN A 1 96 ? -10.777 -3.059 3.145 1.00 87.69 96 GLN A O 1
ATOM 765 N N . PHE A 1 97 ? -12.429 -1.524 2.993 1.00 88.25 97 PHE A N 1
ATOM 766 C CA . PHE A 1 97 ? -12.792 -1.497 4.404 1.00 88.25 97 PHE A CA 1
ATOM 767 C C . PHE A 1 97 ? -14.131 -2.214 4.567 1.00 88.25 97 PHE A C 1
ATOM 769 O O . PHE A 1 97 ? -15.132 -1.812 3.972 1.00 88.25 97 PHE A O 1
ATOM 776 N N . VAL A 1 98 ? -14.142 -3.306 5.329 1.00 88.00 98 VAL A N 1
ATOM 777 C CA . VAL A 1 98 ? -15.344 -4.100 5.606 1.00 88.00 98 VAL A CA 1
ATOM 778 C C . VAL A 1 98 ? -15.463 -4.257 7.117 1.00 88.00 98 VAL A C 1
ATOM 780 O O . VAL A 1 98 ? -14.746 -5.046 7.730 1.00 88.00 98 VAL A O 1
ATOM 783 N N . GLY A 1 99 ? -16.357 -3.472 7.722 1.00 88.56 99 GLY A N 1
ATOM 784 C CA . GLY A 1 99 ? -16.445 -3.359 9.178 1.00 88.56 99 GLY A CA 1
ATOM 785 C C . GLY A 1 99 ? -15.124 -2.856 9.763 1.00 88.56 99 GLY A C 1
ATOM 786 O O . GLY A 1 99 ? -14.613 -1.825 9.340 1.00 88.56 99 GLY A O 1
ATOM 787 N N . ASN A 1 100 ? -14.557 -3.628 10.688 1.00 89.44 100 ASN A N 1
ATOM 788 C CA . ASN A 1 100 ? -13.312 -3.306 11.390 1.00 89.44 100 ASN A CA 1
ATOM 789 C C . ASN A 1 100 ? -12.064 -3.886 10.695 1.00 89.44 100 ASN A C 1
ATOM 791 O O . ASN A 1 100 ? -11.003 -3.973 11.304 1.00 89.44 100 ASN A O 1
ATOM 795 N N . VAL A 1 101 ? -12.187 -4.334 9.442 1.00 90.38 101 VAL A N 1
ATOM 796 C CA . VAL A 1 101 ? -11.090 -4.957 8.692 1.00 90.38 101 VAL A CA 1
ATOM 797 C C . VAL A 1 101 ? -10.760 -4.121 7.463 1.00 90.38 101 VAL A C 1
ATOM 799 O O . VAL A 1 101 ? -11.618 -3.886 6.610 1.00 90.38 101 VAL A O 1
ATOM 802 N N . MET A 1 102 ? -9.492 -3.732 7.345 1.00 90.50 102 MET A N 1
ATOM 803 C CA . MET A 1 102 ? -8.902 -3.249 6.101 1.00 90.50 102 MET A CA 1
ATOM 804 C C . MET A 1 102 ? -8.218 -4.423 5.404 1.00 90.50 102 MET A C 1
ATOM 806 O O . MET A 1 102 ? -7.416 -5.129 6.010 1.00 90.50 102 MET A O 1
ATOM 810 N N . ARG A 1 103 ? -8.509 -4.623 4.119 1.00 90.12 103 ARG A N 1
ATOM 811 C CA . ARG A 1 103 ? -7.787 -5.587 3.283 1.00 90.12 103 ARG A CA 1
ATOM 812 C C . ARG A 1 103 ? -7.361 -4.947 1.976 1.00 90.12 103 ARG A C 1
ATOM 814 O O . ARG A 1 103 ? -8.144 -4.229 1.350 1.00 90.12 103 ARG A O 1
ATOM 821 N N . SER A 1 104 ? -6.147 -5.249 1.540 1.00 89.94 104 SER A N 1
ATOM 822 C CA . SER A 1 104 ? -5.692 -4.927 0.195 1.00 89.94 104 SER A CA 1
ATOM 823 C C . SER A 1 104 ? -5.953 -6.103 -0.752 1.00 89.94 104 SER A C 1
ATOM 825 O O . SER A 1 104 ? -5.984 -7.271 -0.369 1.00 89.94 104 SER A O 1
ATOM 827 N N . SER A 1 105 ? -6.206 -5.782 -2.013 1.00 83.12 105 SER A N 1
ATOM 828 C CA . SER A 1 105 ? -6.297 -6.719 -3.124 1.00 83.12 105 SER A CA 1
ATOM 829 C C . SER A 1 105 ? -5.655 -6.058 -4.332 1.00 83.12 105 SER A C 1
ATOM 831 O O . SER A 1 105 ? -6.273 -5.233 -5.002 1.00 83.12 105 SER A O 1
ATOM 833 N N . SER A 1 106 ? -4.432 -6.463 -4.647 1.00 73.44 106 SER A N 1
ATOM 834 C CA . SER A 1 106 ? -3.680 -5.969 -5.804 1.00 73.44 106 SER A CA 1
ATOM 835 C C . SER A 1 106 ? -4.017 -6.692 -7.115 1.00 73.44 106 SER A C 1
ATOM 837 O O . SER A 1 106 ? -3.396 -6.411 -8.142 1.00 73.44 106 SER A O 1
ATOM 839 N N . GLN A 1 107 ? -5.009 -7.599 -7.123 1.00 69.50 107 GLN A N 1
ATOM 840 C CA . GLN A 1 107 ? -5.476 -8.238 -8.358 1.00 69.50 107 GLN A CA 1
ATOM 841 C C . GLN A 1 107 ? -5.795 -7.174 -9.420 1.00 69.50 107 GLN A C 1
ATOM 843 O O . GLN A 1 107 ? -6.382 -6.136 -9.115 1.00 69.50 107 GLN A O 1
ATOM 848 N N . THR A 1 108 ? -5.432 -7.449 -10.676 1.00 72.75 108 THR A N 1
ATOM 849 C CA . THR A 1 108 ? -5.629 -6.562 -11.843 1.00 72.75 108 THR A CA 1
ATOM 850 C C . THR A 1 108 ? -4.847 -5.238 -11.834 1.00 72.75 108 THR A C 1
ATOM 852 O O . THR A 1 108 ? -5.331 -4.266 -12.403 1.00 72.75 108 THR A O 1
ATOM 855 N N . ARG A 1 109 ? -3.636 -5.201 -11.252 1.00 72.56 109 ARG A N 1
ATOM 856 C CA . ARG A 1 109 ? -2.755 -4.010 -11.246 1.00 72.56 109 ARG A CA 1
ATOM 857 C C . ARG A 1 109 ? -3.426 -2.790 -10.606 1.00 72.56 109 ARG A C 1
ATOM 859 O O . ARG A 1 109 ? -3.670 -1.774 -11.252 1.00 72.56 109 ARG A O 1
ATOM 866 N N . ARG A 1 110 ? -3.812 -2.943 -9.337 1.00 84.81 110 ARG A N 1
ATOM 867 C CA . ARG A 1 110 ? -4.500 -1.908 -8.537 1.00 84.81 110 ARG A CA 1
ATOM 868 C C . ARG A 1 110 ? -3.745 -1.527 -7.267 1.00 84.81 110 ARG A C 1
ATOM 870 O O . ARG A 1 110 ? -4.323 -0.923 -6.365 1.00 84.81 110 ARG A O 1
ATOM 877 N N . ALA A 1 111 ? -2.474 -1.906 -7.163 1.00 87.75 111 ALA A N 1
ATOM 878 C CA . ALA A 1 111 ? -1.647 -1.522 -6.024 1.00 87.75 111 ALA A CA 1
ATOM 879 C C . ALA A 1 111 ? -1.398 -0.007 -6.035 1.00 87.75 111 ALA A C 1
ATOM 881 O O . ALA A 1 111 ? -1.567 0.641 -5.004 1.00 87.75 111 ALA A O 1
ATOM 882 N N . HIS A 1 112 ? -1.156 0.573 -7.218 1.00 88.25 112 HIS A N 1
ATOM 883 C CA . HIS A 1 112 ? -0.951 2.020 -7.375 1.00 88.25 112 HIS A CA 1
ATOM 884 C C . HIS A 1 112 ? -2.140 2.883 -6.924 1.00 88.25 112 HIS A C 1
ATOM 886 O O . HIS A 1 112 ? -1.972 4.074 -6.681 1.00 88.25 112 HIS A O 1
ATOM 892 N N . CYS A 1 113 ? -3.347 2.314 -6.813 1.00 88.06 113 CYS A N 1
ATOM 893 C CA . CYS A 1 113 ? -4.539 3.049 -6.382 1.00 88.06 113 CYS A CA 1
ATOM 894 C C . CYS A 1 113 ? -4.517 3.427 -4.894 1.00 88.06 113 CYS A C 1
ATOM 896 O O . CYS A 1 113 ? -5.325 4.249 -4.466 1.00 88.06 113 CYS A O 1
ATOM 898 N N . TRP A 1 114 ? -3.647 2.800 -4.101 1.00 88.81 114 TRP A N 1
ATOM 899 C CA . TRP A 1 114 ? -3.554 3.051 -2.664 1.00 88.81 114 TRP A CA 1
ATOM 900 C C . TRP A 1 114 ? -2.121 3.079 -2.131 1.00 88.81 114 TRP A C 1
ATOM 902 O O . TRP A 1 114 ? -1.910 3.598 -1.043 1.00 88.81 114 TRP A O 1
ATOM 912 N N . PHE A 1 115 ? -1.155 2.542 -2.879 1.00 89.62 115 PHE A N 1
ATOM 913 C CA . PHE A 1 115 ? 0.253 2.483 -2.511 1.00 89.62 115 PHE A CA 1
ATOM 914 C C . PHE A 1 115 ? 1.113 3.041 -3.661 1.00 89.62 115 PHE A C 1
ATOM 916 O O . PHE A 1 115 ? 1.048 2.490 -4.762 1.00 89.62 115 PHE A O 1
ATOM 923 N N . PRO A 1 116 ? 1.908 4.110 -3.459 1.00 89.56 116 PRO A N 1
ATOM 924 C CA . PRO A 1 116 ? 2.736 4.718 -4.498 1.00 89.56 116 PRO A CA 1
ATOM 925 C C . PRO A 1 116 ? 3.815 3.749 -4.981 1.00 89.56 116 PRO A C 1
ATOM 927 O O . PRO A 1 116 ? 4.888 3.622 -4.399 1.00 89.56 116 PRO A O 1
ATOM 930 N N . CYS A 1 117 ? 3.521 3.044 -6.064 1.00 87.94 117 CYS A N 1
ATOM 931 C CA . CYS A 1 117 ? 4.417 2.062 -6.647 1.00 87.94 117 CYS A CA 1
ATOM 932 C C . CYS A 1 117 ? 4.285 2.048 -8.168 1.00 87.94 117 CYS A C 1
ATOM 934 O O . CYS A 1 117 ? 3.275 2.473 -8.737 1.00 87.94 117 CYS A O 1
ATOM 936 N N . VAL A 1 118 ? 5.316 1.524 -8.826 1.00 88.69 118 VAL A N 1
ATOM 937 C CA . VAL A 1 118 ? 5.253 1.191 -10.248 1.00 88.69 118 VAL A CA 1
ATOM 938 C C . VAL A 1 118 ? 4.486 -0.123 -10.381 1.00 88.69 118 VAL A C 1
ATOM 940 O O . VAL A 1 118 ? 5.014 -1.196 -10.113 1.00 88.69 118 VAL A O 1
ATOM 943 N N . ASP A 1 119 ? 3.216 -0.045 -10.774 1.00 87.19 119 ASP A N 1
ATOM 944 C CA . ASP A 1 119 ? 2.320 -1.206 -10.874 1.00 87.19 119 ASP A CA 1
ATOM 945 C C . ASP A 1 119 ? 2.508 -1.954 -12.205 1.00 87.19 119 ASP A C 1
ATOM 947 O O . ASP A 1 119 ? 1.652 -1.967 -13.100 1.00 87.19 119 ASP A O 1
ATOM 951 N N . SER A 1 120 ? 3.696 -2.544 -12.353 1.00 85.44 120 SER A N 1
ATOM 952 C CA . SER A 1 120 ? 4.091 -3.364 -13.495 1.00 85.44 120 SER A CA 1
ATOM 953 C C . SER A 1 120 ? 4.441 -4.781 -13.052 1.00 85.44 120 SER A C 1
ATOM 955 O O . SER A 1 120 ? 5.036 -5.004 -12.006 1.00 85.44 120 SER A O 1
ATOM 957 N N . ALA A 1 121 ? 4.118 -5.765 -13.892 1.00 83.81 121 ALA A N 1
ATOM 958 C CA . ALA A 1 121 ? 4.522 -7.152 -13.658 1.00 83.81 121 ALA A CA 1
ATOM 959 C C . ALA A 1 121 ? 6.023 -7.397 -13.926 1.00 83.81 121 ALA A C 1
ATOM 961 O O . ALA A 1 121 ? 6.551 -8.428 -13.500 1.00 83.81 121 ALA A O 1
ATOM 962 N N . THR A 1 122 ? 6.680 -6.484 -14.653 1.00 87.62 122 THR A N 1
ATOM 963 C CA . THR A 1 122 ? 8.113 -6.544 -14.989 1.00 87.62 122 THR A CA 1
ATOM 964 C C . THR A 1 122 ? 8.982 -5.895 -13.919 1.00 87.62 122 THR A C 1
ATOM 966 O O . THR A 1 122 ? 10.066 -6.393 -13.637 1.00 87.62 122 THR A O 1
ATOM 969 N N . GLU A 1 123 ? 8.476 -4.841 -13.278 1.00 85.19 123 GLU A N 1
ATOM 970 C CA . GLU A 1 123 ? 9.197 -4.071 -12.265 1.00 85.19 123 GLU A CA 1
ATOM 971 C C . GLU A 1 123 ? 8.921 -4.659 -10.880 1.00 85.19 123 GLU A C 1
ATOM 973 O O . GLU A 1 123 ? 8.003 -4.243 -10.173 1.00 85.19 123 GLU A O 1
ATOM 978 N N . ARG A 1 124 ? 9.687 -5.686 -10.501 1.00 83.62 124 ARG A N 1
ATOM 979 C CA . ARG A 1 124 ? 9.610 -6.281 -9.160 1.00 83.62 124 ARG A CA 1
ATOM 980 C C . ARG A 1 124 ? 10.618 -5.613 -8.238 1.00 83.62 124 ARG A C 1
ATOM 982 O O . ARG A 1 124 ? 11.788 -5.504 -8.591 1.00 83.62 124 ARG A O 1
ATOM 989 N N . CYS A 1 125 ? 10.191 -5.264 -7.032 1.00 85.50 125 CYS A N 1
ATOM 990 C CA . CYS A 1 125 ? 11.083 -4.787 -5.984 1.00 85.50 125 CYS A CA 1
ATOM 991 C C . CYS A 1 125 ? 10.813 -5.494 -4.647 1.00 85.50 125 CYS A C 1
ATOM 993 O O . CYS A 1 125 ? 9.684 -5.927 -4.391 1.00 85.50 125 CYS A O 1
ATOM 995 N N . PRO A 1 126 ? 11.852 -5.657 -3.809 1.00 89.12 126 PRO A N 1
ATOM 996 C CA . PRO A 1 126 ? 11.671 -6.003 -2.408 1.00 89.12 126 PRO A CA 1
ATOM 997 C C . PRO A 1 126 ? 11.072 -4.812 -1.650 1.00 89.12 126 PRO A C 1
ATOM 999 O O . PRO A 1 126 ? 11.290 -3.657 -2.023 1.00 89.12 126 PRO A O 1
ATOM 1002 N N . PHE A 1 127 ? 10.335 -5.099 -0.580 1.00 90.06 127 PHE A N 1
ATOM 1003 C CA . PHE A 1 127 ? 9.720 -4.083 0.266 1.00 90.06 127 PHE A CA 1
ATOM 1004 C C . PHE A 1 127 ? 9.947 -4.408 1.735 1.00 90.06 127 PHE A C 1
ATOM 1006 O O . PHE A 1 127 ? 9.624 -5.512 2.169 1.00 90.06 127 PHE A O 1
ATOM 1013 N N . ASP A 1 128 ? 10.383 -3.399 2.481 1.00 93.44 128 ASP A N 1
ATOM 1014 C CA . ASP A 1 128 ? 10.219 -3.343 3.927 1.00 93.44 128 ASP A CA 1
ATOM 1015 C C . ASP A 1 128 ? 9.005 -2.453 4.207 1.00 93.44 128 ASP A C 1
ATOM 1017 O O . ASP A 1 128 ? 8.919 -1.328 3.708 1.00 93.44 128 ASP A O 1
ATOM 1021 N N . LEU A 1 129 ? 8.026 -2.979 4.944 1.00 93.19 129 LEU A N 1
ATOM 1022 C CA . LEU A 1 129 ? 6.776 -2.282 5.240 1.00 93.19 129 LEU A CA 1
ATOM 1023 C C . LEU A 1 129 ? 6.625 -2.109 6.747 1.00 93.19 129 LEU A C 1
ATOM 1025 O O . LEU A 1 129 ? 6.655 -3.083 7.496 1.00 93.19 129 LEU A O 1
ATOM 1029 N N . GLU A 1 130 ? 6.397 -0.871 7.170 1.00 95.06 130 GLU A N 1
ATOM 1030 C CA . GLU A 1 130 ? 6.044 -0.530 8.543 1.00 95.06 130 GLU A CA 1
ATOM 1031 C C . GLU A 1 130 ? 4.560 -0.161 8.609 1.00 95.06 130 GLU A C 1
ATOM 1033 O O . GLU A 1 130 ? 4.049 0.592 7.777 1.00 95.06 130 GLU A O 1
ATOM 1038 N N . PHE A 1 131 ? 3.865 -0.683 9.617 1.00 94.44 131 PHE A N 1
ATOM 1039 C CA . PHE A 1 131 ? 2.466 -0.368 9.870 1.00 94.44 131 PHE A CA 1
ATOM 1040 C C . PHE A 1 131 ? 2.320 0.188 11.278 1.00 94.44 131 PHE A C 1
ATOM 1042 O O . PHE A 1 131 ? 2.680 -0.468 12.252 1.00 94.44 131 PHE A O 1
ATOM 1049 N N . THR A 1 132 ? 1.715 1.367 11.381 1.00 94.69 132 THR A N 1
ATOM 1050 C CA . THR A 1 132 ? 1.250 1.918 12.654 1.00 94.69 132 THR A CA 1
ATOM 1051 C C . THR A 1 132 ? -0.271 1.826 12.687 1.00 94.69 132 THR A C 1
ATOM 1053 O O . THR A 1 132 ? -0.949 2.384 11.824 1.00 94.69 132 THR A O 1
ATOM 1056 N N . VAL A 1 133 ? -0.815 1.108 13.669 1.00 93.12 133 VAL A N 1
ATOM 1057 C CA . VAL A 1 133 ? -2.261 0.918 13.863 1.00 93.12 133 VAL A CA 1
ATOM 1058 C C . VAL A 1 133 ? -2.628 1.115 15.336 1.00 93.12 133 VAL A C 1
ATOM 1060 O O . VAL A 1 133 ? -1.756 1.082 16.200 1.00 93.12 133 VAL A O 1
ATOM 1063 N N . SER A 1 134 ? -3.914 1.336 15.640 1.00 94.19 134 SER A N 1
ATOM 1064 C CA . SER A 1 134 ? -4.380 1.352 17.040 1.00 94.19 134 SER A CA 1
ATOM 1065 C C . SER A 1 134 ? -4.125 -0.001 17.713 1.00 94.19 134 SER A C 1
ATOM 1067 O O . SER A 1 134 ? -4.156 -1.030 17.041 1.00 94.19 134 SER A O 1
ATOM 1069 N N . MET A 1 135 ? -3.961 -0.006 19.040 1.00 92.12 135 MET A N 1
ATOM 1070 C CA . MET A 1 135 ? -3.706 -1.213 19.844 1.00 92.12 135 MET A CA 1
ATOM 1071 C C . MET A 1 135 ? -4.800 -2.286 19.718 1.00 92.12 135 MET A C 1
ATOM 1073 O O . MET A 1 135 ? -4.539 -3.460 19.958 1.00 92.12 135 MET A O 1
ATOM 1077 N N . ASP A 1 136 ? -6.014 -1.897 19.321 1.00 93.75 136 ASP A N 1
ATOM 1078 C CA . ASP A 1 136 ? -7.142 -2.814 19.107 1.00 93.75 136 ASP A CA 1
ATOM 1079 C C . ASP A 1 136 ? -7.087 -3.543 17.752 1.00 93.75 136 ASP A C 1
ATOM 1081 O O . ASP A 1 136 ? -7.934 -4.394 17.464 1.00 93.75 136 ASP A O 1
ATOM 1085 N N . PHE A 1 137 ? -6.120 -3.201 16.895 1.00 93.69 137 PHE A N 1
ATOM 1086 C CA . PHE A 1 137 ? -5.958 -3.776 15.565 1.00 93.69 137 PHE A CA 1
ATOM 1087 C C . PHE A 1 137 ? -4.651 -4.546 15.429 1.00 93.69 137 PHE A C 1
ATOM 1089 O O . PHE A 1 137 ? -3.669 -4.318 16.128 1.00 93.69 137 PHE A O 1
ATOM 1096 N N . ILE A 1 138 ? -4.646 -5.454 14.457 1.00 93.75 138 ILE A N 1
ATOM 1097 C CA . ILE A 1 138 ? -3.477 -6.236 14.071 1.00 93.75 138 ILE A CA 1
ATOM 1098 C C . ILE A 1 138 ? -3.154 -5.881 12.624 1.00 93.75 138 ILE A C 1
ATOM 1100 O O . ILE A 1 138 ? -4.032 -5.926 11.759 1.00 93.75 138 ILE A O 1
ATOM 1104 N N . ALA A 1 139 ? -1.894 -5.544 12.360 1.00 94.50 139 ALA A N 1
ATOM 1105 C CA . ALA A 1 139 ? -1.380 -5.377 11.010 1.00 94.50 139 ALA A CA 1
ATOM 1106 C C . ALA A 1 139 ? -0.787 -6.701 10.513 1.00 94.50 139 ALA A C 1
ATOM 1108 O O . ALA A 1 139 ? -0.056 -7.374 11.237 1.00 94.50 139 ALA A O 1
ATOM 1109 N N . VAL A 1 140 ? -1.109 -7.075 9.276 1.00 94.00 140 VAL A N 1
ATOM 1110 C CA . VAL A 1 140 ? -0.604 -8.293 8.632 1.00 94.00 140 VAL A CA 1
ATOM 1111 C C . VAL A 1 140 ? -0.175 -7.949 7.211 1.00 94.00 140 VAL A C 1
ATOM 1113 O O . VAL A 1 140 ? -0.907 -7.275 6.487 1.00 94.00 140 VAL A O 1
ATOM 1116 N N . SER A 1 141 ? 0.999 -8.433 6.811 1.00 93.81 141 SER A N 1
ATOM 1117 C CA . SER A 1 141 ? 1.542 -8.303 5.458 1.00 93.81 141 SER A CA 1
ATOM 1118 C C . SER A 1 141 ? 2.294 -9.577 5.067 1.00 93.81 141 SER A C 1
ATOM 1120 O O . SER A 1 141 ? 2.386 -10.522 5.850 1.00 93.81 141 SER A O 1
ATOM 1122 N N . ASN A 1 142 ? 2.806 -9.616 3.841 1.00 92.75 142 ASN A N 1
ATOM 1123 C CA . ASN A 1 142 ? 3.631 -10.715 3.353 1.00 92.75 142 ASN A CA 1
ATOM 1124 C C . ASN A 1 142 ? 5.051 -10.628 3.932 1.00 92.75 142 ASN A C 1
ATOM 1126 O O . ASN A 1 142 ? 5.581 -9.530 4.082 1.00 92.75 142 ASN A O 1
ATOM 1130 N N . GLY A 1 143 ? 5.688 -11.782 4.136 1.00 95.56 143 GLY A N 1
ATOM 1131 C CA . GLY A 1 143 ? 7.075 -11.881 4.595 1.00 95.56 143 GLY A CA 1
ATOM 1132 C C . GLY A 1 143 ? 7.195 -12.183 6.086 1.00 95.56 143 GLY A C 1
ATOM 1133 O O . GLY A 1 143 ? 6.249 -12.670 6.707 1.00 95.56 143 GLY A O 1
ATOM 1134 N N . ASP A 1 144 ? 8.375 -11.904 6.632 1.00 96.62 144 ASP A N 1
ATOM 1135 C CA . ASP A 1 144 ? 8.716 -12.149 8.031 1.00 96.62 144 ASP A CA 1
ATOM 1136 C C . ASP A 1 144 ? 8.577 -10.868 8.868 1.00 96.62 144 ASP A C 1
ATOM 1138 O O . ASP A 1 144 ? 8.845 -9.761 8.398 1.00 96.62 144 ASP A O 1
ATOM 1142 N N . LEU A 1 145 ? 8.180 -11.013 10.136 1.00 95.88 145 LEU A N 1
ATOM 1143 C CA . LEU A 1 145 ? 8.127 -9.896 11.080 1.00 95.88 145 LEU A CA 1
ATOM 1144 C C . LEU A 1 145 ? 9.544 -9.534 11.543 1.00 95.88 145 LEU A C 1
ATOM 1146 O O . LEU A 1 145 ? 10.173 -10.306 12.264 1.00 95.88 145 LEU A O 1
ATOM 1150 N N . LEU A 1 146 ? 10.023 -8.348 11.158 1.00 94.75 146 LEU A N 1
ATOM 1151 C CA . LEU A 1 146 ? 11.373 -7.883 11.500 1.00 94.75 146 LEU A CA 1
ATOM 1152 C C . LEU A 1 146 ? 11.453 -7.271 12.906 1.00 94.75 146 LEU A C 1
ATOM 1154 O O . LEU A 1 146 ? 12.372 -7.575 13.664 1.00 94.75 146 LEU A O 1
ATOM 1158 N N . TYR A 1 147 ? 10.497 -6.411 13.266 1.00 95.06 147 TYR A N 1
ATOM 1159 C CA . TYR A 1 147 ? 10.402 -5.787 14.587 1.00 95.06 147 TYR A CA 1
ATOM 1160 C C . TYR A 1 147 ? 8.959 -5.391 14.913 1.00 95.06 147 TYR A C 1
ATOM 1162 O O . TYR A 1 147 ? 8.131 -5.211 14.023 1.00 95.06 147 TYR A O 1
ATOM 1170 N N . GLN A 1 148 ? 8.672 -5.231 16.205 1.00 94.00 148 GLN A N 1
ATOM 1171 C CA . GLN A 1 148 ? 7.414 -4.695 16.717 1.00 94.00 148 GLN A CA 1
ATOM 1172 C C . GLN A 1 148 ? 7.711 -3.802 17.923 1.00 94.00 148 GLN A C 1
ATOM 1174 O O . GLN A 1 148 ? 8.402 -4.222 18.852 1.00 94.00 148 GLN A O 1
ATOM 1179 N N . LEU A 1 149 ? 7.191 -2.576 17.901 1.00 88.19 149 LEU A N 1
ATOM 1180 C CA . LEU A 1 149 ? 7.227 -1.657 19.038 1.00 88.19 149 LEU A CA 1
ATOM 1181 C C . LEU A 1 149 ? 5.924 -1.821 19.837 1.00 88.19 149 LEU A C 1
ATOM 1183 O O . LEU A 1 149 ? 4.853 -1.936 19.240 1.00 88.19 149 LEU A O 1
ATOM 1187 N N . LEU A 1 150 ? 6.037 -1.890 21.167 1.00 76.94 150 LEU A N 1
ATOM 1188 C CA . LEU A 1 150 ? 4.931 -2.069 22.117 1.00 76.94 150 LEU A CA 1
ATOM 1189 C C . LEU A 1 150 ? 4.709 -0.804 22.945 1.00 76.94 150 LEU A C 1
ATOM 1191 O O . LEU A 1 150 ? 5.725 -0.180 23.327 1.00 76.94 150 LEU A O 1
#

InterPro domains:
  IPR037813 Transcription initiation factor TFIID subunit 2 [PTHR15137] (45-149)
  IPR042097 Aminopeptidase N-like , N-terminal domain superfamliy [G3DSA:2.60.40.1730] (21-148)
  IPR042097 Aminopeptidase N-like , N-terminal domain superfamliy [SSF63737] (78-147)

Organism: Zea mays (NCBI:txid4577)

Radius of gyration: 28.16 Å; chains: 1; bounding box: 89×46×63 Å

Sequence (150 aa):
MKTVKSMKKIVEGLKNMVEILFKLPMIKLLMAAVEEGIENSAVEEGKEKENDKEKEEENGNEKSKETGNETEYEKVKNIKLVHIDYILEKAETGVQFVGNVMRSSSQTRRAHCWFPCVDSATERCPFDLEFTVSMDFIAVSNGDLLYQLL

pLDDT: mean 70.13, std 22.66, range [25.81, 96.62]

Secondary structure (DSSP, 8-state):
-HHHHHHHHHHHHHHHHHHHHHHSHHHHHHHHHHHHHHGGG------------------------------GGGGGGG----------S--SSSEEEETTEEEE--TTT-GGGTS-S---SS------------TT-----SS-------